Protein AF-A0A365QUQ0-F1 (afdb_monomer_lite)

Secondary structure (DSSP, 8-state):
-EEEEEEEES-TTSTTSEEEEEEEE-TTT--EEEEEEEEEESSHHHHHHHHGGGTPPEEEPPTTS-TTEEEEE-

Sequence (74 aa):
MFSMWVIYERPRDYPEQYVARRLRANSGGGVITLRGDVILGDTLDEVRARLKPFGLHRIARDPRDEPQVVETWL

Structure (mmCIF, N/CA/C/O backbone):
data_AF-A0A365QUQ0-F1
#
_entry.id   AF-A0A365QUQ0-F1
#
loop_
_atom_site.group_PDB
_atom_site.id
_atom_site.type_symbol
_atom_site.label_atom_id
_atom_site.label_alt_id
_atom_site.label_comp_id
_atom_site.label_asym_id
_atom_site.label_entity_id
_atom_site.label_seq_id
_atom_site.pdbx_PDB_ins_code
_atom_site.Cartn_x
_atom_site.Cartn_y
_atom_site.Cartn_z
_atom_site.occupancy
_atom_site.B_iso_or_equiv
_atom_site.auth_seq_id
_atom_site.auth_comp_id
_atom_site.auth_asym_id
_atom_site.auth_atom_id
_atom_site.pdbx_PDB_model_num
ATOM 1 N N . MET A 1 1 ? 16.193 2.138 -14.252 1.00 64.50 1 MET A N 1
ATOM 2 C CA . MET A 1 1 ? 15.302 2.903 -13.352 1.00 64.50 1 MET A CA 1
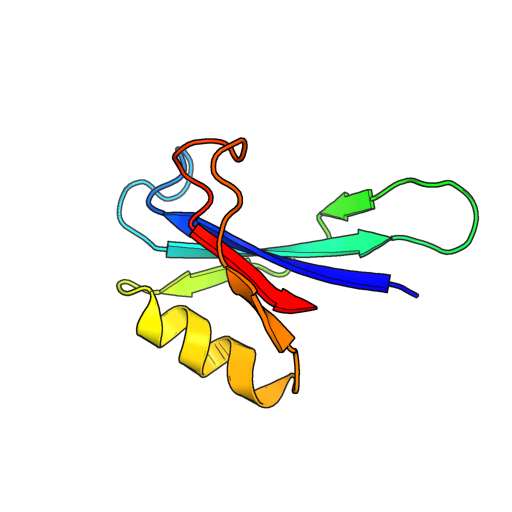ATOM 3 C C . MET A 1 1 ? 14.695 1.915 -12.375 1.00 64.50 1 MET A C 1
ATOM 5 O O . MET A 1 1 ? 14.165 0.917 -12.837 1.00 64.50 1 MET A O 1
ATOM 9 N N . PHE A 1 2 ? 14.828 2.137 -11.069 1.00 75.56 2 PHE A N 1
ATOM 10 C CA . PHE A 1 2 ? 14.262 1.242 -10.055 1.00 75.56 2 PHE A CA 1
ATOM 11 C C . PHE A 1 2 ? 12.944 1.832 -9.539 1.00 75.56 2 PHE A C 1
ATOM 13 O O . PHE A 1 2 ? 12.861 3.039 -9.287 1.00 75.56 2 PHE A O 1
ATOM 20 N N . SER A 1 3 ? 11.913 0.998 -9.431 1.00 85.25 3 SER A N 1
ATOM 21 C CA . SER A 1 3 ? 10.577 1.373 -8.969 1.00 85.25 3 SER A CA 1
ATOM 22 C C . SER A 1 3 ? 10.112 0.332 -7.968 1.00 85.25 3 SER A C 1
ATOM 24 O O . SER A 1 3 ? 10.112 -0.842 -8.300 1.00 85.25 3 SER A O 1
ATOM 26 N N . MET A 1 4 ? 9.655 0.768 -6.802 1.00 91.25 4 MET A N 1
ATOM 27 C CA . MET A 1 4 ? 9.012 -0.102 -5.820 1.00 91.25 4 MET A CA 1
ATOM 28 C C . MET A 1 4 ? 7.723 0.524 -5.311 1.00 91.25 4 MET A C 1
ATOM 30 O O . MET A 1 4 ? 7.542 1.740 -5.396 1.00 91.25 4 MET A O 1
ATOM 34 N N . TRP A 1 5 ? 6.838 -0.298 -4.769 1.00 95.25 5 TRP A N 1
ATOM 35 C CA . TRP A 1 5 ? 5.639 0.143 -4.071 1.00 95.25 5 TRP A CA 1
ATOM 36 C C . TRP A 1 5 ? 5.704 -0.292 -2.621 1.00 95.25 5 TRP A C 1
ATOM 38 O O . TRP A 1 5 ? 6.019 -1.442 -2.342 1.00 95.25 5 TRP A O 1
ATOM 48 N N . VAL A 1 6 ? 5.372 0.611 -1.707 1.00 95.94 6 VAL A N 1
ATOM 49 C CA . VAL A 1 6 ? 5.252 0.295 -0.281 1.00 95.94 6 VAL A CA 1
ATOM 50 C C . VAL A 1 6 ? 3.807 0.500 0.119 1.00 95.94 6 VAL A C 1
ATOM 52 O O . VAL A 1 6 ? 3.238 1.557 -0.169 1.00 95.94 6 VAL A O 1
ATOM 55 N N . ILE A 1 7 ? 3.215 -0.518 0.740 1.00 97.62 7 ILE A N 1
ATOM 56 C CA . ILE A 1 7 ? 1.851 -0.459 1.252 1.00 97.62 7 ILE A CA 1
ATOM 57 C C . ILE A 1 7 ? 1.889 -0.055 2.722 1.00 97.62 7 ILE A C 1
ATOM 59 O O . ILE A 1 7 ? 2.616 -0.643 3.526 1.00 97.62 7 ILE A O 1
ATOM 63 N N . TYR A 1 8 ? 1.065 0.932 3.054 1.00 97.44 8 TYR A N 1
ATOM 64 C CA . TYR A 1 8 ? 0.835 1.420 4.402 1.00 97.44 8 TYR A CA 1
ATOM 65 C C . TYR A 1 8 ? -0.597 1.092 4.842 1.00 97.44 8 TYR A C 1
ATOM 67 O O . TYR A 1 8 ? -1.524 1.257 4.051 1.00 97.44 8 TYR A O 1
ATOM 75 N N . GLU A 1 9 ? -0.792 0.674 6.089 1.00 98.25 9 GLU A N 1
ATOM 76 C CA . GLU A 1 9 ? -2.102 0.580 6.738 1.00 98.25 9 GLU A CA 1
ATOM 77 C C . GLU A 1 9 ? -2.384 1.876 7.504 1.00 98.25 9 GLU A C 1
ATOM 79 O O . GLU A 1 9 ? -1.593 2.283 8.356 1.00 98.25 9 GLU A O 1
ATOM 84 N N . ARG A 1 10 ? -3.517 2.520 7.200 1.00 96.94 10 ARG A N 1
ATOM 85 C CA . ARG A 1 10 ? -4.052 3.690 7.913 1.00 96.94 10 ARG A CA 1
ATOM 86 C C . ARG A 1 10 ? -3.009 4.788 8.211 1.00 96.94 10 ARG A C 1
ATOM 88 O O . ARG A 1 10 ? -2.891 5.225 9.361 1.00 96.94 10 ARG A O 1
ATOM 95 N N . PRO A 1 11 ? -2.213 5.255 7.225 1.00 95.56 11 PRO A N 1
ATOM 96 C CA . PRO A 1 11 ? -1.301 6.370 7.460 1.00 95.56 11 PRO A CA 1
ATOM 97 C C . PRO A 1 11 ? -2.091 7.644 7.805 1.00 95.56 11 PRO A C 1
ATOM 99 O O . PRO A 1 11 ? -3.262 7.773 7.466 1.00 95.56 11 PRO A O 1
ATOM 102 N N . ARG A 1 12 ? -1.447 8.621 8.457 1.00 94.38 12 ARG A N 1
ATOM 103 C CA . ARG A 1 12 ? -2.116 9.834 8.984 1.00 94.38 12 ARG A CA 1
ATOM 104 C C . ARG A 1 12 ? -2.958 10.610 7.959 1.00 94.38 12 ARG A C 1
ATOM 106 O O . ARG A 1 12 ? -3.925 11.251 8.345 1.00 94.38 12 ARG A O 1
ATOM 113 N N . ASP A 1 13 ? -2.576 10.585 6.686 1.00 93.31 13 ASP A N 1
ATOM 114 C CA . ASP A 1 13 ? -3.271 11.239 5.573 1.00 93.31 13 ASP A CA 1
ATOM 115 C C . ASP A 1 13 ? -4.414 10.404 4.964 1.00 93.31 13 ASP A C 1
ATOM 117 O O . ASP A 1 13 ? -5.256 10.962 4.270 1.00 93.31 13 ASP A O 1
ATOM 121 N N . TYR A 1 14 ? -4.479 9.102 5.264 1.00 95.06 14 TYR A N 1
ATOM 122 C CA . TYR A 1 14 ? -5.563 8.185 4.884 1.00 95.06 14 TYR A CA 1
ATOM 123 C C . TYR A 1 14 ? -5.883 7.245 6.061 1.00 95.06 14 TYR A C 1
ATOM 125 O O . TYR A 1 14 ? -5.578 6.050 6.006 1.00 95.06 14 TYR A O 1
ATOM 133 N N . PRO A 1 15 ? -6.467 7.763 7.156 1.00 96.44 15 PRO A N 1
ATOM 134 C CA . PRO A 1 15 ? -6.566 7.047 8.431 1.00 96.44 15 PRO A CA 1
ATOM 135 C C . PRO A 1 15 ? -7.496 5.826 8.405 1.00 96.44 15 PRO A C 1
ATOM 137 O O . PRO A 1 15 ? -7.506 5.053 9.357 1.00 96.44 15 PRO A O 1
ATOM 140 N N . GLU A 1 16 ? -8.265 5.630 7.335 1.00 97.38 16 GLU A N 1
ATOM 141 C CA . GLU A 1 16 ? -9.240 4.540 7.213 1.00 97.38 16 GLU A CA 1
ATOM 142 C C . GLU A 1 16 ? -8.866 3.508 6.139 1.00 97.38 16 GLU A C 1
ATOM 144 O O . GLU A 1 16 ? -9.545 2.494 6.015 1.00 97.38 16 GLU A O 1
ATOM 149 N N . GLN A 1 17 ? -7.781 3.725 5.385 1.00 97.75 17 GLN A N 1
ATOM 150 C CA . GLN A 1 17 ? -7.491 2.960 4.167 1.00 97.75 17 GLN A CA 1
ATOM 151 C C . GLN A 1 17 ? -6.085 2.360 4.146 1.00 97.75 17 GLN A C 1
ATOM 153 O O . GLN A 1 17 ? -5.179 2.775 4.872 1.00 97.75 17 GLN A O 1
ATOM 158 N N . TYR A 1 18 ? -5.893 1.395 3.251 1.00 98.38 18 TYR A N 1
ATOM 159 C CA . TYR A 1 18 ? -4.581 0.943 2.815 1.00 98.38 18 TYR A CA 1
ATOM 160 C C . TYR A 1 18 ? -4.096 1.802 1.650 1.00 98.38 18 TYR A C 1
ATOM 162 O O . TYR A 1 18 ? -4.852 2.126 0.733 1.00 98.38 18 TYR A O 1
ATOM 170 N N . VAL A 1 19 ? -2.810 2.146 1.667 1.00 97.69 19 VAL A N 1
ATOM 171 C CA . VAL A 1 19 ? -2.203 3.070 0.706 1.00 97.69 19 VAL A CA 1
ATOM 172 C C . VAL A 1 19 ? -0.933 2.457 0.143 1.00 97.69 19 VAL A C 1
ATOM 174 O O . VAL A 1 19 ? 0.058 2.357 0.857 1.00 97.69 19 VAL A O 1
ATOM 177 N N . ALA A 1 20 ? -0.906 2.096 -1.138 1.00 97.00 20 ALA A N 1
ATOM 178 C CA . ALA A 1 20 ? 0.353 1.829 -1.828 1.00 97.00 20 ALA A CA 1
ATOM 179 C C . ALA A 1 20 ? 0.917 3.128 -2.400 1.00 97.00 20 ALA A C 1
ATOM 181 O O . ALA A 1 20 ? 0.245 3.813 -3.173 1.00 97.00 20 ALA A O 1
ATOM 182 N N . ARG A 1 21 ? 2.166 3.448 -2.061 1.00 95.06 21 ARG A N 1
ATOM 183 C CA . ARG A 1 21 ? 2.893 4.594 -2.620 1.00 95.06 21 ARG A CA 1
ATOM 184 C C . ARG A 1 21 ? 4.036 4.113 -3.487 1.00 95.06 21 ARG A C 1
ATOM 186 O O . ARG A 1 21 ? 4.820 3.265 -3.059 1.00 95.06 21 ARG A O 1
ATOM 193 N N . ARG A 1 22 ? 4.163 4.686 -4.682 1.00 92.81 22 ARG A N 1
ATOM 194 C CA . ARG A 1 22 ? 5.271 4.368 -5.580 1.00 92.81 22 ARG A CA 1
ATOM 195 C C . ARG A 1 22 ? 6.512 5.192 -5.256 1.00 92.81 22 ARG A C 1
ATOM 197 O O . ARG A 1 22 ? 6.501 6.423 -5.310 1.00 92.81 22 ARG A O 1
ATOM 204 N N . LEU A 1 23 ? 7.614 4.499 -5.007 1.00 88.94 23 LEU A N 1
ATOM 205 C CA . LEU A 1 23 ? 8.944 5.073 -4.872 1.00 88.94 23 LEU A CA 1
ATOM 206 C C . LEU A 1 23 ? 9.717 4.833 -6.166 1.00 88.94 23 LEU A C 1
ATOM 208 O O . LEU A 1 23 ? 9.805 3.705 -6.653 1.00 88.94 23 LEU A O 1
ATOM 212 N N . ARG A 1 24 ? 10.289 5.896 -6.734 1.00 85.19 24 ARG A N 1
ATOM 213 C CA . ARG A 1 24 ? 11.122 5.813 -7.939 1.00 85.19 24 ARG A CA 1
ATOM 214 C C . ARG A 1 24 ? 12.507 6.366 -7.647 1.00 85.19 24 ARG A C 1
ATOM 216 O O . ARG A 1 24 ? 12.636 7.509 -7.203 1.00 85.19 24 ARG A O 1
ATOM 223 N N . ALA A 1 25 ? 13.532 5.572 -7.935 1.00 76.81 25 ALA A N 1
ATOM 224 C CA . ALA A 1 25 ? 14.917 6.018 -7.895 1.00 76.81 25 ALA A CA 1
ATOM 225 C C . ALA A 1 25 ? 15.360 6.440 -9.302 1.00 76.81 25 ALA A C 1
ATOM 227 O O . ALA A 1 25 ? 15.288 5.654 -10.258 1.00 76.81 25 ALA A O 1
ATOM 228 N N . ASN A 1 26 ? 15.827 7.682 -9.423 1.00 73.06 26 ASN A N 1
ATOM 229 C CA . ASN A 1 26 ? 16.399 8.184 -10.668 1.00 73.06 26 ASN A CA 1
ATOM 230 C C . ASN A 1 26 ? 17.871 7.767 -10.775 1.00 73.06 26 ASN A C 1
ATOM 232 O O . ASN A 1 26 ? 18.634 7.838 -9.810 1.00 73.06 26 ASN A O 1
ATOM 236 N N . SER A 1 27 ? 18.269 7.339 -11.970 1.00 59.25 27 SER A N 1
ATOM 237 C CA . SER A 1 27 ? 19.653 7.015 -12.305 1.00 59.25 27 SER A CA 1
ATOM 238 C C . SER A 1 27 ? 20.496 8.292 -12.234 1.00 59.25 27 SER A C 1
ATOM 240 O O . SER A 1 27 ? 20.353 9.150 -13.096 1.00 59.25 27 SER A O 1
ATOM 242 N N . GLY A 1 28 ? 21.328 8.444 -11.200 1.00 61.31 28 GLY A N 1
ATOM 243 C CA . GLY A 1 28 ? 22.314 9.532 -11.135 1.00 61.31 28 GLY A CA 1
ATOM 244 C C . GLY A 1 28 ? 22.508 10.236 -9.790 1.00 61.31 28 GLY A C 1
ATOM 245 O O . GLY A 1 28 ? 23.421 11.044 -9.699 1.00 61.31 28 GLY A O 1
ATOM 246 N N . GLY A 1 29 ? 21.716 9.960 -8.744 1.00 57.16 29 GLY A N 1
ATOM 247 C CA . GLY A 1 29 ? 21.888 10.723 -7.492 1.00 57.16 29 GLY A CA 1
ATOM 248 C C . GLY A 1 29 ? 21.359 10.121 -6.196 1.00 57.16 29 GLY A C 1
ATOM 249 O O . GLY A 1 29 ? 21.274 10.841 -5.211 1.00 57.16 29 GLY A O 1
ATOM 250 N N . GLY A 1 30 ? 20.942 8.850 -6.168 1.00 59.94 30 GLY A N 1
ATOM 251 C CA . GLY A 1 30 ? 20.428 8.214 -4.942 1.00 59.94 30 GLY A CA 1
ATOM 252 C C . GLY A 1 30 ? 19.112 8.799 -4.402 1.00 59.94 30 GLY A C 1
ATOM 253 O O . GLY A 1 30 ? 18.566 8.279 -3.433 1.00 59.94 30 GLY A O 1
ATOM 254 N N . VAL A 1 31 ? 18.566 9.846 -5.031 1.00 61.22 31 VAL A N 1
ATOM 255 C CA . VAL A 1 3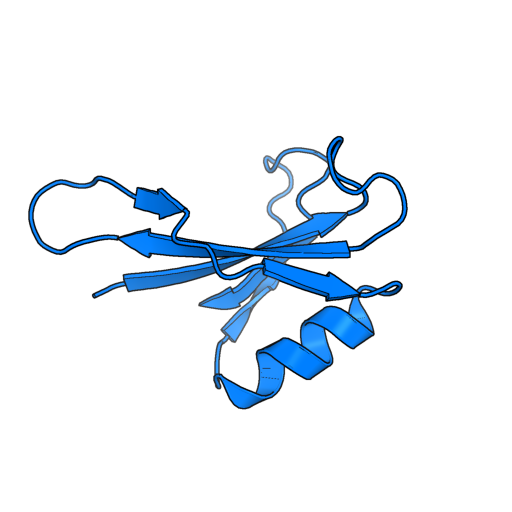1 ? 17.310 10.468 -4.613 1.00 61.22 31 VAL A CA 1
ATOM 256 C C . VAL A 1 31 ? 16.151 9.549 -4.979 1.00 61.22 31 VAL A C 1
ATOM 258 O O . VAL A 1 31 ? 15.786 9.395 -6.150 1.00 61.22 31 VAL A O 1
ATOM 261 N N . ILE A 1 32 ? 15.561 8.944 -3.953 1.00 67.38 32 ILE A N 1
ATOM 262 C CA . ILE A 1 32 ? 14.271 8.277 -4.052 1.00 67.38 32 ILE A CA 1
ATOM 263 C C . ILE A 1 32 ? 13.202 9.366 -4.014 1.00 67.38 32 ILE A C 1
ATOM 265 O O . ILE A 1 32 ? 13.071 10.096 -3.035 1.00 67.38 32 ILE A O 1
ATOM 269 N N . THR A 1 33 ? 12.443 9.487 -5.099 1.00 65.44 33 THR A N 1
ATOM 270 C CA . THR A 1 33 ? 11.320 10.425 -5.179 1.00 65.44 33 THR A CA 1
ATOM 271 C C . THR A 1 33 ? 10.007 9.670 -5.034 1.00 65.44 33 THR A C 1
ATOM 273 O O . THR A 1 33 ? 9.776 8.663 -5.711 1.00 65.44 33 THR A O 1
ATOM 276 N N . LEU A 1 34 ? 9.129 10.178 -4.168 1.00 64.19 34 LEU A N 1
ATOM 277 C CA . LEU A 1 34 ? 7.715 9.819 -4.174 1.00 64.19 34 LEU A CA 1
ATOM 278 C C . LEU A 1 34 ? 7.083 10.508 -5.382 1.00 64.19 34 LEU A C 1
ATOM 280 O O . LEU A 1 34 ? 6.673 11.665 -5.315 1.00 64.19 34 LEU A O 1
ATOM 284 N N . ARG A 1 35 ? 7.063 9.828 -6.528 1.00 62.53 35 ARG A N 1
ATOM 285 C CA . ARG A 1 35 ? 6.328 10.327 -7.692 1.00 62.53 35 ARG A CA 1
ATOM 286 C C . ARG A 1 35 ? 4.908 9.797 -7.641 1.00 62.53 35 ARG A C 1
ATOM 288 O O . ARG A 1 35 ? 4.681 8.721 -8.178 1.00 62.53 35 ARG A O 1
ATOM 295 N N . GLY A 1 36 ? 4.031 10.585 -7.013 1.00 64.69 36 GLY A N 1
ATOM 296 C CA . GLY A 1 36 ? 2.602 10.817 -7.299 1.00 64.69 36 GLY A CA 1
ATOM 297 C C . GLY A 1 36 ? 1.616 9.648 -7.381 1.00 64.69 36 GLY A C 1
ATOM 298 O O . GLY A 1 36 ? 0.434 9.860 -7.137 1.00 64.69 36 GLY A O 1
ATOM 299 N N . ASP A 1 37 ? 2.055 8.438 -7.708 1.00 87.44 37 ASP A N 1
ATOM 300 C CA . ASP A 1 37 ? 1.171 7.301 -7.880 1.00 87.44 37 ASP A CA 1
ATOM 301 C C . ASP A 1 37 ? 0.822 6.750 -6.494 1.00 87.44 37 ASP A C 1
ATOM 303 O O . ASP A 1 37 ? 1.668 6.188 -5.784 1.00 87.44 37 ASP A O 1
ATOM 307 N N . VAL A 1 38 ? -0.439 6.943 -6.122 1.00 93.88 38 VAL A N 1
ATOM 308 C CA . VAL A 1 38 ? -1.044 6.395 -4.914 1.00 93.88 38 VAL A CA 1
ATOM 309 C C . VAL A 1 38 ? -2.169 5.461 -5.329 1.00 93.88 38 VAL A C 1
ATOM 311 O O . VAL A 1 38 ? -3.014 5.819 -6.147 1.00 93.88 38 VAL A O 1
ATOM 314 N N . ILE A 1 39 ? -2.183 4.261 -4.758 1.00 96.31 39 ILE A N 1
ATOM 315 C CA . ILE A 1 39 ? -3.291 3.318 -4.897 1.00 96.31 39 ILE A CA 1
ATOM 316 C C . ILE A 1 39 ? -3.918 3.144 -3.522 1.00 96.31 39 ILE A C 1
ATOM 318 O O . ILE A 1 39 ? -3.247 2.724 -2.584 1.00 96.31 39 ILE A O 1
ATOM 322 N N . LEU A 1 40 ? -5.206 3.457 -3.429 1.00 97.25 40 LEU A N 1
ATOM 323 C CA . LEU A 1 40 ? -6.009 3.266 -2.224 1.00 97.25 40 LEU A CA 1
ATOM 324 C C . LEU A 1 40 ? -6.799 1.959 -2.312 1.00 97.25 40 LEU A C 1
ATOM 326 O O . LEU A 1 40 ? -7.129 1.508 -3.414 1.00 97.25 40 LEU A O 1
ATOM 330 N N . GLY A 1 41 ? -7.118 1.381 -1.163 1.00 97.88 41 GLY A N 1
ATOM 331 C CA . GLY A 1 41 ? -8.061 0.276 -1.017 1.00 97.88 41 GLY A CA 1
ATOM 332 C C . GLY A 1 41 ? -8.547 0.193 0.422 1.00 97.88 41 GLY A C 1
ATOM 333 O O . GLY A 1 41 ? -7.816 0.559 1.345 1.00 97.88 41 GLY A O 1
ATOM 334 N N . ASP A 1 42 ? -9.765 -0.290 0.618 1.00 97.94 42 ASP A N 1
ATOM 335 C CA . ASP A 1 42 ? -10.348 -0.423 1.957 1.00 97.94 42 ASP A CA 1
ATOM 336 C C . ASP A 1 42 ? -9.825 -1.694 2.644 1.00 97.94 42 ASP A C 1
ATOM 338 O O . ASP A 1 42 ? -9.778 -1.800 3.871 1.00 97.94 42 ASP A O 1
ATOM 342 N N . THR A 1 43 ? -9.328 -2.642 1.843 1.00 98.25 43 THR A N 1
ATOM 343 C CA . THR A 1 43 ? -8.635 -3.846 2.301 1.00 98.25 43 THR A CA 1
ATOM 344 C C . THR A 1 43 ? -7.251 -3.980 1.670 1.00 98.25 43 THR A C 1
ATOM 346 O O . THR A 1 43 ? -6.984 -3.495 0.566 1.00 98.25 43 THR A O 1
ATOM 349 N N . LEU A 1 44 ? -6.354 -4.702 2.348 1.00 97.69 44 LEU A N 1
ATOM 350 C CA . LEU A 1 44 ? -5.032 -5.014 1.806 1.00 97.69 44 LEU A CA 1
ATOM 351 C C . LEU A 1 44 ? -5.136 -5.776 0.474 1.00 97.69 44 LEU A C 1
ATOM 353 O O . LEU A 1 44 ? -4.394 -5.491 -0.464 1.00 97.69 44 LEU A O 1
ATOM 357 N N . ASP A 1 45 ? -6.079 -6.711 0.359 1.00 98.19 45 ASP A N 1
ATOM 358 C CA . ASP A 1 45 ? -6.239 -7.530 -0.845 1.00 98.19 45 ASP A CA 1
ATOM 359 C C . ASP A 1 45 ? -6.716 -6.734 -2.065 1.00 98.19 45 ASP A C 1
ATOM 361 O O . ASP A 1 45 ? -6.296 -7.039 -3.183 1.00 98.19 45 ASP A O 1
ATOM 365 N N . GLU A 1 46 ? -7.500 -5.671 -1.880 1.00 98.38 46 GLU A N 1
ATOM 366 C CA . GLU A 1 46 ? -7.841 -4.742 -2.964 1.00 98.38 46 GLU A CA 1
ATOM 367 C C . GLU A 1 46 ? -6.607 -4.027 -3.513 1.00 98.38 46 GLU A C 1
ATOM 369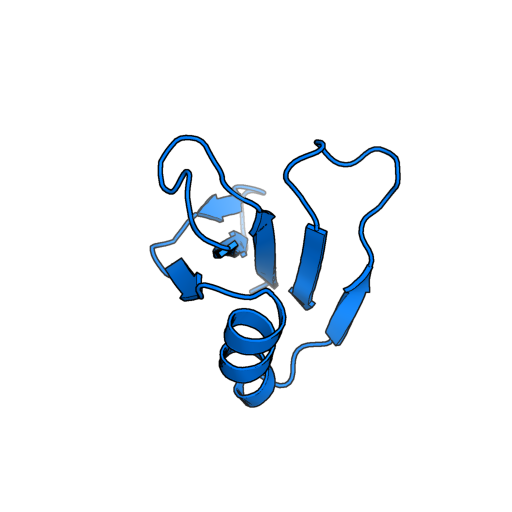 O O . GLU A 1 46 ? -6.415 -3.955 -4.732 1.00 98.38 46 GLU A O 1
ATOM 374 N N . VAL A 1 47 ? -5.738 -3.535 -2.626 1.00 98.12 47 VAL A N 1
ATOM 375 C CA . VAL A 1 47 ? -4.485 -2.888 -3.035 1.00 98.12 47 VAL A CA 1
ATOM 376 C C . VAL A 1 47 ? -3.591 -3.890 -3.765 1.00 98.12 47 VAL A C 1
ATOM 378 O O . VAL A 1 47 ? -3.078 -3.590 -4.846 1.00 98.12 47 VAL A O 1
ATOM 381 N N . ARG A 1 48 ? -3.472 -5.122 -3.252 1.00 97.81 48 ARG A N 1
ATOM 382 C CA . ARG A 1 48 ? -2.733 -6.207 -3.919 1.00 97.81 48 ARG A CA 1
ATOM 383 C C . ARG A 1 48 ? -3.302 -6.529 -5.298 1.00 97.81 48 ARG A C 1
ATOM 385 O O . ARG A 1 48 ? -2.538 -6.694 -6.246 1.00 97.81 48 ARG A O 1
ATOM 392 N N . ALA A 1 49 ? -4.625 -6.610 -5.441 1.00 97.75 49 ALA A N 1
ATOM 393 C CA . ALA A 1 49 ? -5.279 -6.881 -6.720 1.00 97.75 49 ALA A CA 1
ATOM 394 C C . ALA A 1 49 ? -4.970 -5.798 -7.764 1.00 97.75 49 ALA A C 1
ATOM 396 O O . ALA A 1 49 ? -4.741 -6.126 -8.926 1.00 97.75 49 ALA A O 1
ATOM 397 N N . ARG A 1 50 ? -4.885 -4.529 -7.343 1.00 96.94 50 ARG A N 1
ATOM 398 C CA . ARG A 1 50 ? -4.488 -3.402 -8.203 1.00 96.94 50 ARG A CA 1
ATOM 399 C C . ARG A 1 50 ? -2.995 -3.397 -8.540 1.00 96.94 50 ARG A C 1
ATOM 401 O O . ARG A 1 50 ? -2.625 -2.876 -9.587 1.00 96.94 50 ARG A O 1
ATOM 408 N N . LEU A 1 51 ? -2.147 -3.988 -7.694 1.00 95.56 51 LEU A N 1
ATOM 409 C CA . LEU A 1 51 ? -0.709 -4.115 -7.949 1.00 95.56 51 LEU A CA 1
ATOM 410 C C . LEU A 1 51 ? -0.341 -5.318 -8.832 1.00 95.56 51 LEU A C 1
ATOM 412 O O . LEU A 1 51 ? 0.636 -5.246 -9.577 1.00 95.56 51 LEU A O 1
ATOM 416 N N . LYS A 1 52 ? -1.123 -6.408 -8.799 1.00 94.25 52 LYS A N 1
ATOM 417 C CA . LYS A 1 52 ? -0.870 -7.633 -9.586 1.00 94.25 52 LYS A CA 1
ATOM 418 C C . LYS A 1 52 ? -0.572 -7.390 -11.079 1.00 94.25 52 LYS A C 1
ATOM 420 O O . LYS A 1 52 ? 0.371 -8.009 -11.571 1.00 94.25 52 LYS A O 1
ATOM 425 N N . PRO A 1 53 ? -1.294 -6.513 -11.810 1.00 94.88 53 PRO A N 1
ATOM 426 C CA . PRO A 1 53 ? -1.031 -6.270 -13.231 1.00 94.88 53 PRO A CA 1
ATOM 427 C C . PRO A 1 53 ? 0.361 -5.707 -13.536 1.00 94.88 53 PRO A C 1
ATOM 429 O O . PRO A 1 53 ? 0.802 -5.784 -14.679 1.00 94.88 53 PRO A O 1
ATOM 432 N N . PHE A 1 54 ? 1.070 -5.160 -12.543 1.00 92.06 54 PHE A N 1
ATOM 433 C CA . PHE A 1 54 ? 2.431 -4.657 -12.731 1.00 92.06 54 PHE A CA 1
ATOM 434 C C . PHE A 1 54 ? 3.497 -5.764 -12.760 1.00 92.06 54 PHE A C 1
ATOM 436 O O . PHE A 1 54 ? 4.653 -5.457 -13.032 1.00 92.06 54 PHE A O 1
ATOM 443 N N . GLY A 1 55 ? 3.141 -7.028 -12.485 1.00 93.31 55 GLY A N 1
ATOM 444 C CA . GLY A 1 55 ? 4.083 -8.156 -12.534 1.00 93.31 55 GLY A CA 1
ATOM 445 C C . GLY A 1 55 ? 5.177 -8.111 -11.461 1.00 93.31 55 GLY A C 1
ATOM 446 O O . GLY A 1 55 ? 6.237 -8.698 -11.645 1.00 93.31 55 GLY A O 1
ATOM 447 N N . LEU A 1 56 ? 4.924 -7.389 -10.369 1.00 92.94 56 LEU A N 1
ATOM 448 C CA . LEU A 1 56 ? 5.870 -7.150 -9.281 1.00 92.94 56 LEU A CA 1
ATOM 449 C C . LEU A 1 56 ? 5.927 -8.338 -8.308 1.00 92.94 56 LEU A C 1
ATOM 451 O O . LEU A 1 56 ? 4.944 -9.065 -8.124 1.00 92.94 56 LEU A O 1
ATOM 455 N N . HIS A 1 57 ? 7.049 -8.483 -7.612 1.00 94.38 57 HIS A N 1
ATOM 456 C CA . HIS A 1 57 ? 7.231 -9.474 -6.559 1.00 94.38 57 HIS A CA 1
ATOM 457 C C . HIS A 1 57 ? 6.891 -8.896 -5.185 1.00 94.38 57 HIS A C 1
ATOM 459 O O . HIS A 1 57 ? 7.448 -7.882 -4.766 1.00 94.38 57 HIS A O 1
ATOM 465 N N . ARG A 1 58 ? 6.004 -9.579 -4.454 1.00 96.56 58 ARG A N 1
ATOM 466 C CA . ARG A 1 58 ? 5.641 -9.221 -3.077 1.00 96.56 58 ARG A CA 1
ATOM 467 C C . ARG A 1 58 ? 6.730 -9.645 -2.092 1.00 96.56 58 ARG A C 1
ATOM 469 O O . ARG A 1 58 ? 7.086 -10.821 -2.026 1.00 96.56 58 ARG A O 1
ATOM 476 N N . ILE A 1 59 ? 7.147 -8.709 -1.251 1.00 96.50 59 ILE A N 1
ATOM 477 C CA . ILE A 1 59 ? 8.065 -8.886 -0.127 1.00 96.50 59 ILE A CA 1
ATOM 478 C C . ILE A 1 59 ? 7.301 -8.578 1.165 1.00 96.50 59 ILE A C 1
ATOM 480 O O . ILE A 1 59 ? 6.676 -7.525 1.289 1.00 96.50 59 ILE A O 1
ATOM 484 N N . ALA A 1 60 ? 7.320 -9.515 2.115 1.00 95.88 60 ALA A N 1
ATOM 485 C CA . ALA A 1 60 ? 6.678 -9.343 3.420 1.00 95.88 60 ALA A CA 1
ATOM 486 C C . ALA A 1 60 ? 7.349 -8.222 4.238 1.00 95.88 60 ALA A C 1
ATOM 488 O O . ALA A 1 60 ? 8.523 -7.933 4.008 1.00 95.88 60 ALA A O 1
ATOM 489 N N . ARG A 1 61 ? 6.627 -7.618 5.199 1.00 96.19 61 ARG A N 1
ATOM 490 C CA . ARG A 1 61 ? 7.227 -6.612 6.096 1.00 96.19 61 ARG A CA 1
ATOM 491 C C . ARG A 1 61 ? 8.424 -7.178 6.851 1.00 96.19 61 ARG A C 1
ATOM 493 O O . ARG A 1 61 ? 8.397 -8.327 7.304 1.00 96.19 61 ARG A O 1
ATOM 500 N N . ASP A 1 62 ? 9.424 -6.336 7.047 1.00 95.25 62 ASP A N 1
ATOM 501 C CA . ASP A 1 62 ? 10.491 -6.588 7.999 1.00 95.25 62 ASP A CA 1
ATOM 502 C C . ASP A 1 62 ? 10.004 -6.204 9.411 1.00 95.25 62 ASP A C 1
ATOM 504 O O . ASP A 1 62 ? 9.310 -5.198 9.575 1.00 95.25 62 ASP A O 1
ATOM 508 N N . PRO A 1 63 ? 10.352 -6.959 10.467 1.00 94.81 63 PRO A N 1
ATOM 509 C CA . PRO A 1 63 ? 10.011 -6.586 11.841 1.00 94.81 63 PRO A CA 1
ATOM 510 C C . PRO A 1 63 ? 10.510 -5.199 12.279 1.00 94.81 63 PRO A C 1
ATOM 512 O O . PRO A 1 63 ? 9.977 -4.649 13.240 1.00 94.81 63 PRO A O 1
ATOM 515 N N . ARG A 1 64 ? 11.532 -4.654 11.609 1.00 96.44 64 ARG A N 1
ATOM 516 C CA . ARG A 1 64 ? 12.104 -3.323 11.868 1.00 96.44 64 ARG A CA 1
ATOM 517 C C . ARG A 1 64 ? 11.394 -2.204 11.109 1.00 96.44 64 ARG A C 1
ATOM 519 O O . ARG A 1 64 ? 11.711 -1.042 11.350 1.00 96.44 64 ARG A O 1
ATOM 526 N N . ASP A 1 65 ? 10.485 -2.534 10.195 1.00 94.81 65 ASP A N 1
ATOM 527 C CA . ASP A 1 65 ? 9.697 -1.525 9.503 1.00 94.81 65 ASP A CA 1
ATOM 528 C C . ASP A 1 65 ? 8.780 -0.797 10.489 1.00 94.81 65 ASP A C 1
ATOM 530 O O . ASP A 1 65 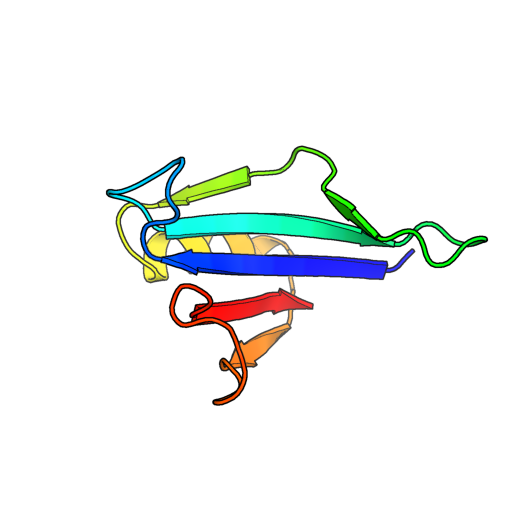? 8.271 -1.375 11.458 1.00 94.81 65 ASP A O 1
ATOM 534 N N . GLU A 1 66 ? 8.513 0.474 10.193 1.00 94.25 66 GLU A N 1
ATOM 535 C CA . GLU A 1 66 ? 7.512 1.254 10.914 1.00 94.25 66 GLU A CA 1
ATOM 536 C C . GLU A 1 66 ? 6.170 0.492 10.993 1.00 94.25 66 GLU A C 1
ATOM 538 O O . GLU A 1 66 ? 5.803 -0.204 10.036 1.00 94.25 66 GLU A O 1
ATOM 543 N N . PRO A 1 67 ? 5.402 0.606 12.095 1.00 94.31 67 PRO A N 1
ATOM 544 C CA . PRO A 1 67 ? 4.207 -0.213 12.325 1.00 94.31 67 PRO A CA 1
ATOM 545 C C . PRO A 1 67 ? 3.178 -0.161 11.193 1.00 94.31 67 PRO A C 1
ATOM 547 O O . PRO A 1 67 ? 2.556 -1.169 10.877 1.00 94.31 67 PRO A O 1
ATOM 550 N N . GLN A 1 68 ? 3.033 1.003 10.560 1.00 95.56 68 GLN A N 1
ATOM 551 C CA . GLN A 1 68 ? 2.112 1.218 9.451 1.00 95.56 68 GLN A CA 1
ATOM 552 C C . GLN A 1 68 ? 2.541 0.533 8.147 1.00 95.56 68 GLN A C 1
ATOM 554 O O . GLN A 1 68 ? 1.727 0.441 7.241 1.00 95.56 68 GLN A O 1
ATOM 559 N N . VAL A 1 69 ? 3.792 0.090 7.989 1.00 96.94 69 VAL A N 1
ATOM 560 C CA . VAL A 1 69 ? 4.259 -0.581 6.765 1.00 96.94 69 VAL A CA 1
ATOM 561 C C . VAL A 1 69 ? 3.893 -2.060 6.819 1.00 96.94 69 VAL A C 1
ATOM 563 O O . VAL A 1 69 ? 4.301 -2.783 7.734 1.00 96.94 69 VAL A O 1
ATOM 566 N N . VAL A 1 70 ? 3.149 -2.519 5.811 1.00 97.50 70 VAL A N 1
ATOM 567 C CA . VAL A 1 70 ? 2.618 -3.892 5.776 1.00 97.50 70 VAL A CA 1
ATOM 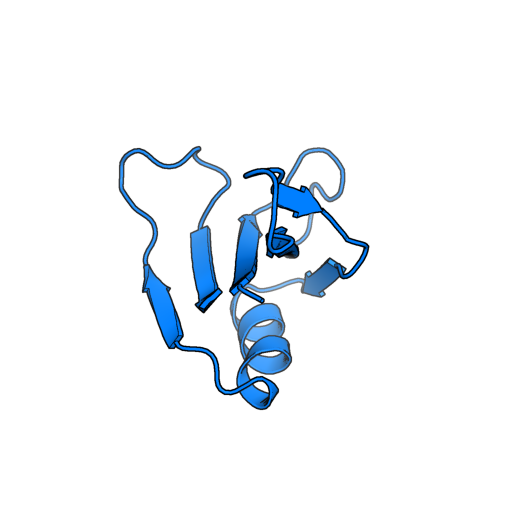568 C C . VAL A 1 70 ? 3.306 -4.798 4.758 1.00 97.50 70 VAL A C 1
ATOM 570 O O . VAL A 1 70 ? 3.441 -5.992 5.017 1.00 97.50 70 VAL A O 1
ATOM 573 N N . GLU A 1 71 ? 3.763 -4.265 3.621 1.00 97.25 71 GLU A N 1
ATOM 574 C CA . GLU A 1 71 ? 4.549 -5.006 2.623 1.00 97.25 71 GLU A CA 1
ATOM 575 C C . GLU A 1 71 ? 5.137 -4.084 1.546 1.00 97.25 71 GLU A C 1
ATOM 577 O O . GLU A 1 71 ? 4.702 -2.943 1.363 1.00 97.25 71 GLU A O 1
ATOM 582 N N . THR A 1 72 ? 6.109 -4.615 0.802 1.00 96.38 72 THR A N 1
ATOM 583 C CA . THR A 1 72 ? 6.75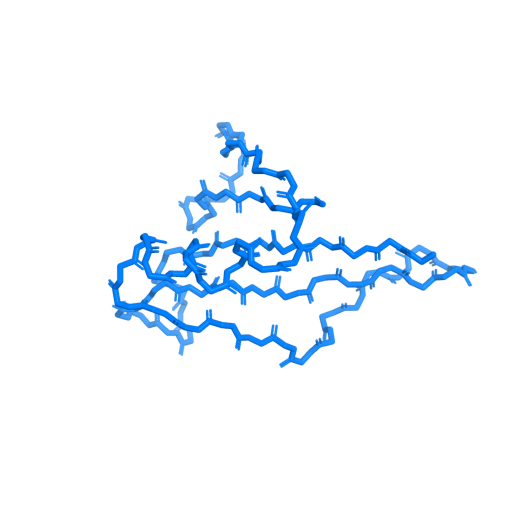9 -3.947 -0.334 1.00 96.38 72 THR A CA 1
ATOM 584 C C . THR A 1 72 ? 6.610 -4.788 -1.602 1.00 96.38 72 THR A C 1
ATOM 586 O O . THR A 1 72 ? 6.583 -6.014 -1.539 1.00 96.38 72 THR A O 1
ATOM 589 N N . TRP A 1 73 ? 6.512 -4.145 -2.763 1.00 96.25 73 TRP A N 1
ATOM 590 C CA . TRP A 1 73 ? 6.426 -4.787 -4.076 1.00 96.25 73 TRP A CA 1
ATOM 591 C C . TRP A 1 73 ? 7.501 -4.224 -5.017 1.00 96.25 73 TRP A C 1
ATOM 593 O O . TRP A 1 73 ? 7.576 -3.002 -5.184 1.00 96.25 73 TRP A O 1
ATOM 603 N N . LEU A 1 74 ? 8.318 -5.101 -5.615 1.00 92.50 74 LEU A N 1
ATOM 604 C CA . LEU A 1 74 ? 9.462 -4.771 -6.489 1.00 92.50 74 LEU A CA 1
ATOM 605 C C . LEU A 1 74 ? 9.271 -5.226 -7.933 1.00 92.50 74 LEU A C 1
ATOM 607 O O . LEU A 1 74 ? 8.721 -6.334 -8.118 1.00 92.50 74 LEU A O 1
#

Organism: NCBI:txid2234132

Radius of gyration: 12.23 Å; chains: 1; bounding box: 33×21×26 Å

pLDDT: mean 89.66, std 12.36, range [57.16, 98.38]

Foldseek 3Di:
DDKKWWWFACDVVRNQWIKIWIWDDDPDDRDTDRPDDIDIDNDPVVSVVVCVVVVWDKDADDPPDDPRTGTMTD